Protein AF-A0A6B1ES38-F1 (afdb_monomer_lite)

Secondary structure (DSSP, 8-state):
--EEEE-S-HHHHHHHHHHTTPPEEEEEEE-TTSEEEEEEE-TT-PEEEEEEE-

Structure (mmCIF, N/CA/C/O backbone):
data_AF-A0A6B1ES38-F1
#
_entry.id   AF-A0A6B1ES38-F1
#
loop_
_atom_site.group_PDB
_atom_site.id
_atom_site.type_symbol
_atom_site.label_atom_id
_atom_site.label_alt_id
_atom_site.label_comp_id
_atom_site.label_asym_id
_atom_site.label_entity_id
_atom_site.label_seq_id
_atom_site.pdbx_PDB_ins_code
_atom_site.Cartn_x
_atom_site.Cartn_y
_atom_site.Cartn_z
_atom_site.occupancy
_atom_site.B_iso_or_equiv
_atom_site.auth_seq_id
_atom_site.auth_comp_id
_atom_site.auth_asym_id
_atom_site.auth_atom_id
_atom_site.pdbx_PDB_model_num
ATOM 1 N N . MET A 1 1 ? -12.340 -9.518 -5.603 1.00 49.66 1 MET A N 1
ATOM 2 C CA . MET A 1 1 ? -12.292 -8.449 -6.628 1.00 49.66 1 MET A CA 1
ATOM 3 C C . MET A 1 1 ? -11.362 -7.362 -6.111 1.00 49.66 1 MET A C 1
ATOM 5 O O . MET A 1 1 ? -11.480 -7.041 -4.937 1.00 49.66 1 MET A O 1
ATOM 9 N N . LYS A 1 2 ? -10.419 -6.871 -6.926 1.00 50.75 2 LYS A N 1
ATOM 10 C CA . LYS A 1 2 ? -9.492 -5.781 -6.567 1.00 50.75 2 LYS A CA 1
ATOM 11 C C . LYS A 1 2 ? -9.905 -4.519 -7.334 1.00 50.75 2 LYS A C 1
ATOM 13 O O . LYS A 1 2 ? -10.123 -4.610 -8.541 1.00 50.75 2 LYS A O 1
ATOM 18 N N . SER A 1 3 ? -10.006 -3.383 -6.651 1.00 55.22 3 SER A N 1
ATOM 19 C CA . SER A 1 3 ? -10.308 -2.077 -7.255 1.00 55.22 3 SER A CA 1
ATOM 20 C C . SER A 1 3 ? -9.059 -1.199 -7.201 1.00 55.22 3 SER A C 1
ATOM 22 O O . SER A 1 3 ? -8.442 -1.092 -6.143 1.00 55.22 3 SER A O 1
ATOM 24 N N . GLN A 1 4 ? -8.673 -0.602 -8.333 1.00 58.34 4 GLN A N 1
ATOM 25 C CA . GLN A 1 4 ? -7.482 0.250 -8.445 1.00 58.34 4 GLN A CA 1
ATOM 26 C C . GLN A 1 4 ? -7.879 1.730 -8.468 1.00 58.34 4 GLN A C 1
ATOM 28 O O . GLN A 1 4 ? -8.729 2.130 -9.266 1.00 58.34 4 GLN A O 1
ATOM 33 N N . ILE A 1 5 ? -7.256 2.543 -7.611 1.00 67.00 5 ILE A N 1
ATOM 34 C CA . ILE A 1 5 ? -7.478 3.994 -7.536 1.00 67.00 5 ILE A CA 1
ATOM 35 C C . ILE A 1 5 ? -6.169 4.703 -7.906 1.00 67.00 5 ILE A C 1
ATOM 37 O O . ILE A 1 5 ? -5.168 4.573 -7.203 1.00 67.00 5 ILE A O 1
ATOM 41 N N . HIS A 1 6 ? -6.172 5.456 -9.013 1.00 59.59 6 HIS A N 1
ATOM 42 C CA . HIS A 1 6 ? -5.006 6.219 -9.472 1.00 59.59 6 HIS A CA 1
ATOM 43 C C . HIS A 1 6 ? -4.874 7.551 -8.725 1.00 59.59 6 HIS A C 1
ATOM 45 O O . HIS A 1 6 ? -5.79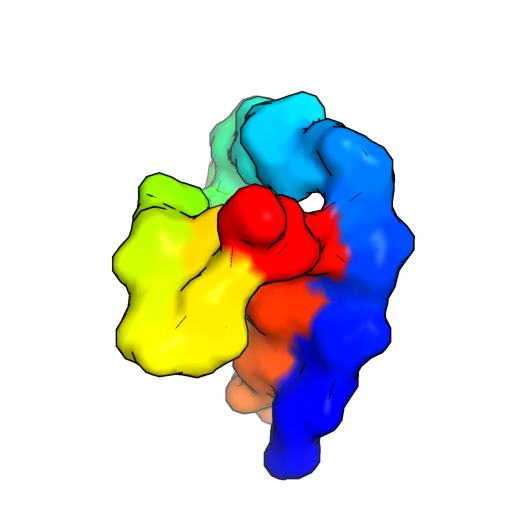4 8.369 -8.738 1.00 59.59 6 HIS A O 1
ATOM 51 N N . PHE A 1 7 ? -3.701 7.798 -8.133 1.00 70.62 7 PHE A N 1
ATOM 52 C CA . PHE A 1 7 ? -3.402 9.027 -7.394 1.00 70.62 7 PHE A CA 1
ATOM 53 C C . PHE A 1 7 ? -1.993 9.545 -7.715 1.00 70.62 7 PHE A C 1
ATOM 55 O O . PHE A 1 7 ? -1.052 8.763 -7.832 1.00 70.62 7 PHE A O 1
ATOM 62 N N . GLN A 1 8 ? -1.823 10.867 -7.841 1.00 62.62 8 GLN A N 1
ATOM 63 C CA . GLN A 1 8 ? -0.532 11.462 -8.228 1.00 62.62 8 GLN A CA 1
ATOM 64 C C . GLN A 1 8 ? 0.547 11.344 -7.140 1.00 62.62 8 GLN A C 1
ATOM 66 O O . GLN A 1 8 ? 1.733 11.301 -7.459 1.00 62.62 8 GLN A O 1
ATOM 71 N N . CYS A 1 9 ? 0.156 11.276 -5.863 1.00 71.06 9 CYS A N 1
ATOM 72 C CA . CYS A 1 9 ? 1.094 11.187 -4.745 1.00 71.06 9 CYS A CA 1
ATOM 73 C C . CYS A 1 9 ? 0.587 10.212 -3.664 1.00 71.06 9 CYS A C 1
ATOM 75 O O . CYS A 1 9 ? -0.035 10.642 -2.690 1.00 71.06 9 CYS A O 1
ATOM 77 N N . PRO A 1 10 ? 0.819 8.895 -3.822 1.00 73.06 10 PRO A N 1
ATOM 78 C CA . PRO A 1 10 ? 0.347 7.889 -2.865 1.00 73.06 10 PRO A CA 1
ATOM 79 C C . PRO A 1 10 ? 0.956 8.053 -1.463 1.00 73.06 10 PRO A C 1
ATOM 81 O O . PRO A 1 10 ? 0.346 7.651 -0.481 1.00 73.06 10 PRO A O 1
ATOM 84 N N . SER A 1 11 ? 2.118 8.698 -1.338 1.00 75.06 11 SER A N 1
ATOM 85 C CA . SER A 1 11 ? 2.751 8.980 -0.045 1.00 75.06 11 SER A CA 1
ATOM 86 C C . SER A 1 11 ? 1.992 10.000 0.811 1.00 75.06 11 SER A C 1
ATOM 88 O O . SER A 1 11 ? 1.993 9.868 2.030 1.00 75.06 11 SER A O 1
ATOM 90 N N . VAL A 1 12 ? 1.324 10.990 0.205 1.00 82.00 12 VAL A N 1
ATOM 91 C CA . VAL A 1 12 ? 0.492 11.958 0.950 1.00 82.00 12 VAL A CA 1
ATOM 92 C C . VAL A 1 12 ? -0.722 11.250 1.539 1.00 82.00 12 VAL A C 1
ATOM 94 O O . VAL A 1 12 ? -1.019 11.401 2.719 1.00 82.00 12 VAL A O 1
ATOM 97 N N . LEU A 1 13 ? -1.372 10.415 0.728 1.00 80.38 13 LEU A N 1
ATOM 98 C CA . LEU A 1 13 ? -2.543 9.651 1.138 1.00 80.38 13 LEU A CA 1
ATOM 99 C C . LEU A 1 13 ? -2.199 8.639 2.247 1.00 80.38 13 LEU A C 1
ATOM 101 O O . LEU A 1 13 ? -2.940 8.506 3.218 1.00 80.38 13 LEU A O 1
ATOM 105 N N . LEU A 1 14 ? -1.036 7.986 2.145 1.00 80.81 14 LEU A N 1
ATOM 106 C CA . LEU A 1 14 ? -0.499 7.130 3.202 1.00 80.81 14 LEU A CA 1
ATOM 107 C C . LEU A 1 14 ? -0.347 7.894 4.527 1.00 80.81 14 LEU A C 1
ATOM 109 O O . LEU A 1 14 ? -0.779 7.400 5.565 1.00 80.81 14 LEU A O 1
ATOM 113 N N . ALA A 1 15 ? 0.255 9.088 4.493 1.00 83.25 15 ALA A N 1
ATOM 114 C CA . ALA A 1 15 ? 0.501 9.891 5.689 1.00 83.25 15 ALA A CA 1
ATOM 115 C C . ALA A 1 15 ? -0.804 10.336 6.367 1.00 83.25 15 ALA A C 1
ATOM 117 O O . ALA A 1 15 ? -0.902 10.288 7.594 1.00 83.25 15 ALA A O 1
ATOM 118 N N . GLU A 1 16 ? -1.823 10.708 5.586 1.00 83.31 16 GLU A N 1
ATOM 119 C CA . GLU A 1 16 ? -3.145 11.013 6.138 1.00 83.31 16 GLU A CA 1
ATOM 120 C C . GLU A 1 16 ? -3.749 9.778 6.810 1.00 83.31 16 GLU A C 1
ATOM 122 O O . GLU A 1 16 ? -4.114 9.830 7.985 1.00 83.31 16 GLU A O 1
ATOM 127 N N . TYR A 1 17 ? -3.773 8.631 6.127 1.00 82.31 17 TYR A N 1
ATOM 128 C CA . TYR A 1 17 ? -4.339 7.407 6.696 1.00 82.31 17 TYR A CA 1
ATOM 129 C C . TYR A 1 17 ? -3.592 6.915 7.946 1.00 82.31 17 TYR A C 1
ATOM 131 O O . TYR A 1 17 ? -4.230 6.478 8.905 1.00 82.31 17 TYR A O 1
ATOM 139 N N . GLN A 1 18 ? -2.266 7.065 7.992 1.00 84.44 18 GLN A N 1
ATOM 140 C CA . GLN A 1 18 ? -1.468 6.811 9.195 1.00 84.44 18 GLN A CA 1
ATOM 141 C C . GLN A 1 18 ? -1.849 7.753 10.343 1.00 84.44 18 GLN A C 1
ATOM 143 O O . GLN A 1 18 ? -1.994 7.303 11.478 1.00 84.44 18 GLN A O 1
ATOM 148 N N . SER A 1 19 ? -2.066 9.042 10.060 1.00 85.31 19 SER A N 1
ATOM 149 C CA . SER A 1 19 ? -2.510 10.014 11.068 1.00 85.31 19 SER A CA 1
ATOM 150 C C . SER A 1 19 ? -3.913 9.713 11.605 1.00 85.31 19 SER A C 1
ATOM 152 O O . SER A 1 19 ? -4.229 10.094 12.731 1.00 85.31 19 SER A O 1
ATOM 154 N N . HIS A 1 20 ? -4.747 9.034 10.818 1.00 84.69 20 HIS A N 1
ATOM 155 C CA . HIS A 1 20 ? -6.066 8.556 11.228 1.00 84.69 20 HIS A CA 1
ATOM 156 C C . HIS A 1 20 ? -6.026 7.213 11.979 1.00 84.69 20 HIS A C 1
ATOM 158 O O . HIS A 1 20 ? -7.070 6.743 12.427 1.00 84.69 20 HIS A O 1
ATOM 164 N N . GLY A 1 21 ? -4.844 6.607 12.153 1.00 81.12 21 GLY A N 1
ATOM 165 C CA . GLY A 1 21 ? -4.676 5.348 12.881 1.00 81.12 21 GLY A CA 1
ATOM 166 C C . GLY A 1 21 ? -5.204 4.123 12.133 1.00 81.12 21 GLY A C 1
ATOM 167 O O . GLY A 1 21 ? -5.563 3.135 12.769 1.00 81.12 21 GLY A O 1
ATOM 168 N N . LEU A 1 22 ? -5.288 4.186 10.801 1.00 82.56 22 LEU A N 1
ATOM 169 C CA . LEU A 1 22 ? -5.700 3.047 9.983 1.00 82.56 22 LEU A CA 1
ATOM 170 C C . LEU A 1 22 ? -4.591 1.991 9.924 1.00 82.56 22 LEU A C 1
ATOM 172 O O . LEU A 1 22 ? -3.417 2.313 9.727 1.00 82.56 22 LEU A O 1
ATOM 176 N N . GLU A 1 23 ? -4.977 0.723 10.060 1.00 81.88 23 GLU A N 1
ATOM 177 C CA . GLU A 1 23 ? -4.078 -0.405 9.830 1.00 81.88 23 GLU A CA 1
ATO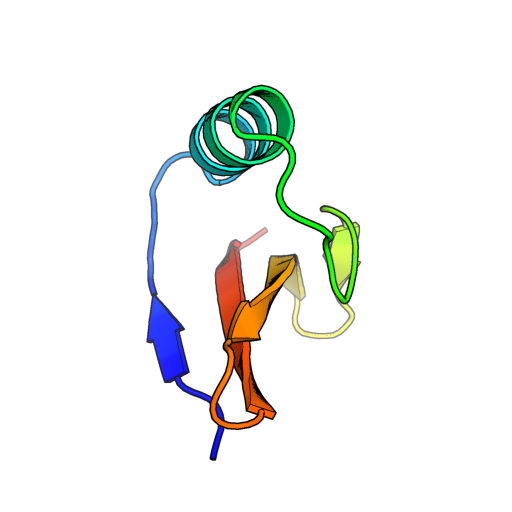M 178 C C . GLU A 1 23 ? -3.942 -0.691 8.334 1.00 81.88 23 GLU A C 1
ATOM 180 O O . GLU A 1 23 ? -4.925 -0.812 7.599 1.00 81.88 23 GLU A O 1
ATOM 185 N N . PHE A 1 24 ? -2.695 -0.820 7.894 1.00 85.81 24 PHE A N 1
ATOM 186 C CA . PHE A 1 24 ? -2.366 -1.162 6.518 1.00 85.81 24 PHE A CA 1
ATOM 187 C C . PHE A 1 24 ? -2.312 -2.673 6.365 1.00 85.81 24 PHE A C 1
ATOM 189 O O . PHE A 1 24 ? -1.729 -3.364 7.200 1.00 85.81 24 PHE A O 1
ATOM 196 N N . HIS A 1 25 ? -2.901 -3.177 5.281 1.00 86.56 25 HIS A N 1
ATOM 197 C CA . HIS A 1 25 ? -2.751 -4.580 4.920 1.00 86.56 25 HIS A CA 1
ATOM 198 C C . HIS A 1 25 ? -1.331 -4.840 4.418 1.00 86.56 25 HIS A C 1
ATOM 200 O O . HIS A 1 25 ? -0.674 -5.757 4.902 1.00 86.56 25 HIS A O 1
ATOM 206 N N . GLU A 1 26 ? -0.849 -3.963 3.532 1.00 88.44 26 GLU A N 1
ATOM 207 C CA . GLU A 1 26 ? 0.550 -3.886 3.125 1.00 88.44 26 GLU A CA 1
ATOM 208 C C . GLU A 1 26 ? 1.026 -2.422 3.116 1.00 88.44 26 GLU A C 1
ATOM 210 O O . GLU A 1 26 ? 0.290 -1.531 2.668 1.00 88.44 26 GLU A O 1
ATOM 215 N N . PRO A 1 27 ? 2.240 -2.141 3.626 1.00 87.88 27 PRO A N 1
ATOM 216 C CA . PRO A 1 27 ? 2.804 -0.795 3.635 1.00 87.88 27 PRO A CA 1
ATOM 217 C C . PRO A 1 27 ? 3.176 -0.324 2.219 1.00 87.88 27 PRO A C 1
ATOM 219 O O . PRO A 1 27 ? 3.265 -1.116 1.288 1.00 87.88 27 PRO A O 1
ATOM 222 N N . LEU A 1 28 ? 3.447 0.979 2.062 1.00 87.81 28 LEU A N 1
ATOM 223 C CA . LEU A 1 28 ? 3.895 1.546 0.785 1.00 87.81 28 LEU A CA 1
ATOM 224 C C . LEU A 1 28 ? 5.223 0.926 0.330 1.00 87.81 28 LEU A C 1
ATOM 226 O O . LEU A 1 28 ? 6.263 1.196 0.935 1.00 87.81 28 LEU A O 1
ATOM 230 N N . ALA A 1 29 ? 5.191 0.174 -0.767 1.00 90.19 29 ALA A N 1
ATOM 231 C CA . ALA A 1 29 ? 6.349 -0.494 -1.350 1.00 90.19 29 ALA A CA 1
ATOM 232 C C . ALA A 1 29 ? 6.325 -0.446 -2.885 1.00 90.19 29 ALA A C 1
ATOM 234 O O . ALA A 1 29 ? 5.299 -0.149 -3.504 1.00 90.19 29 ALA A O 1
ATOM 235 N N . ASP A 1 30 ? 7.480 -0.715 -3.491 1.00 91.12 30 ASP A N 1
ATOM 236 C CA . ASP A 1 30 ? 7.574 -0.982 -4.923 1.00 91.12 30 ASP A CA 1
ATOM 237 C C . ASP A 1 30 ? 7.203 -2.458 -5.141 1.00 91.12 30 ASP A C 1
ATOM 239 O O . ASP A 1 30 ? 7.742 -3.346 -4.482 1.00 91.12 30 ASP A O 1
ATOM 243 N N . THR A 1 31 ? 6.237 -2.703 -6.017 1.00 86.44 31 THR A N 1
ATOM 244 C CA . THR A 1 31 ? 5.625 -4.018 -6.260 1.00 86.44 31 THR A CA 1
ATOM 245 C C . THR A 1 31 ? 6.184 -4.648 -7.534 1.00 86.44 31 THR A C 1
ATOM 247 O O . THR A 1 31 ? 6.617 -3.935 -8.445 1.00 86.44 31 THR A O 1
ATOM 250 N N . ASP A 1 32 ? 6.121 -5.978 -7.641 1.00 87.31 32 ASP A N 1
ATOM 251 C CA . ASP A 1 32 ? 6.543 -6.717 -8.843 1.00 87.31 32 ASP A CA 1
ATOM 252 C C . ASP A 1 32 ? 5.739 -6.341 -10.105 1.00 87.31 32 ASP A C 1
ATOM 254 O O . ASP A 1 32 ? 6.208 -6.529 -11.226 1.00 87.31 32 ASP A O 1
ATOM 258 N N . ASP A 1 33 ? 4.560 -5.737 -9.932 1.00 83.94 33 ASP A N 1
ATOM 259 C CA . ASP A 1 33 ? 3.721 -5.201 -11.010 1.00 83.94 33 ASP A CA 1
ATOM 260 C C . ASP A 1 33 ? 4.195 -3.827 -11.535 1.00 83.94 33 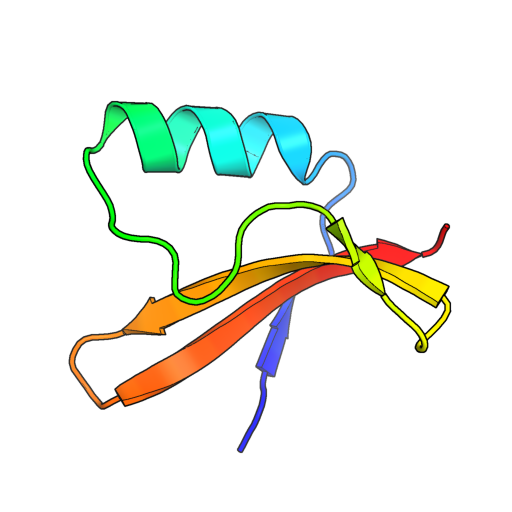ASP A C 1
ATOM 262 O O . ASP A 1 33 ? 3.543 -3.217 -12.385 1.00 83.94 33 ASP A O 1
ATOM 266 N N . GLY A 1 34 ? 5.323 -3.305 -11.039 1.00 87.56 34 GLY A N 1
ATOM 267 C CA . GLY A 1 34 ? 5.880 -2.021 -11.469 1.00 87.56 34 GLY A CA 1
ATOM 268 C C 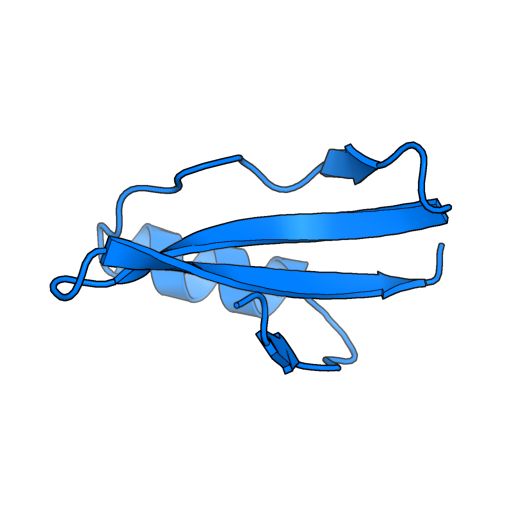. GLY A 1 34 ? 5.136 -0.807 -10.907 1.00 87.56 34 GLY A C 1
ATOM 269 O O . GLY A 1 34 ? 5.151 0.270 -11.509 1.00 87.56 34 GLY A O 1
ATOM 270 N N . LEU A 1 35 ? 4.466 -0.968 -9.764 1.00 88.38 35 LEU A N 1
ATOM 271 C CA . LEU A 1 35 ? 3.752 0.102 -9.067 1.00 88.38 35 LEU A CA 1
ATOM 272 C C . LEU A 1 35 ? 4.438 0.433 -7.746 1.00 88.38 35 LEU A C 1
ATOM 274 O O . LEU A 1 35 ? 4.901 -0.466 -7.049 1.00 88.38 35 LEU A O 1
ATOM 278 N N . ARG A 1 36 ? 4.397 1.703 -7.344 1.00 89.00 36 ARG A N 1
ATOM 279 C CA . ARG A 1 36 ? 4.621 2.106 -5.953 1.00 89.00 36 ARG A CA 1
ATOM 280 C C . ARG A 1 36 ? 3.274 2.266 -5.263 1.00 89.00 36 ARG A C 1
ATOM 282 O O . ARG A 1 36 ? 2.567 3.241 -5.542 1.00 89.00 36 ARG A O 1
ATOM 289 N N . ALA A 1 37 ? 2.914 1.307 -4.414 1.00 89.38 37 ALA A N 1
ATOM 290 C CA . ALA A 1 37 ? 1.562 1.159 -3.883 1.00 89.38 37 ALA A CA 1
ATOM 291 C C . ALA A 1 37 ? 1.525 0.717 -2.412 1.00 89.38 37 ALA A C 1
ATOM 293 O O . ALA A 1 37 ? 2.488 0.146 -1.910 1.00 89.38 37 ALA A O 1
ATOM 294 N N . PHE A 1 38 ? 0.411 0.999 -1.735 1.00 89.75 38 PHE A N 1
ATOM 295 C CA . PHE A 1 38 ? 0.054 0.460 -0.420 1.00 89.75 38 PHE A CA 1
ATOM 296 C C . PHE A 1 38 ? -1.350 -0.150 -0.467 1.00 89.75 38 PHE A C 1
ATOM 298 O O . PHE A 1 38 ? -2.167 0.223 -1.319 1.00 89.75 38 PHE A O 1
ATOM 305 N N . GLU A 1 39 ? -1.649 -1.051 0.468 1.00 91.69 39 GLU A N 1
ATOM 306 C CA . GLU A 1 39 ? -2.939 -1.737 0.528 1.00 91.69 39 GLU A CA 1
ATOM 307 C C . GLU A 1 39 ? -3.675 -1.484 1.849 1.00 91.69 39 GLU A C 1
ATOM 309 O O . GLU A 1 39 ? -3.097 -1.532 2.937 1.00 91.69 39 GLU A O 1
ATOM 314 N N . LEU A 1 40 ? -4.984 -1.250 1.748 1.00 89.12 40 LEU A N 1
ATOM 315 C CA . LEU A 1 40 ? -5.908 -1.160 2.879 1.00 89.12 40 LEU A CA 1
ATOM 316 C C . LEU A 1 40 ? -6.941 -2.275 2.791 1.00 89.12 40 LEU A C 1
ATOM 318 O O . LEU A 1 40 ? -7.393 -2.619 1.698 1.00 89.12 40 LEU A O 1
ATOM 322 N N . LYS A 1 41 ? -7.353 -2.798 3.945 1.00 88.50 41 LYS A N 1
ATOM 323 C 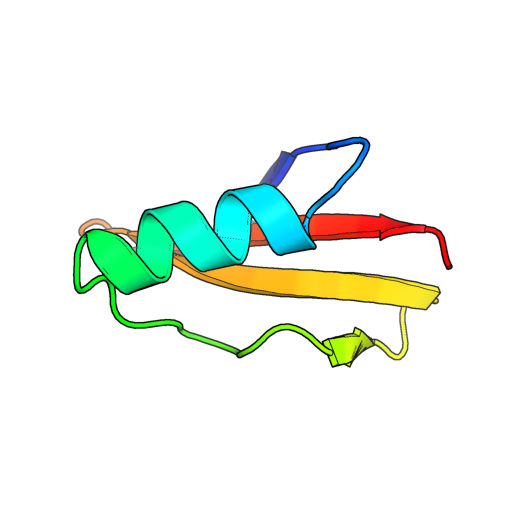CA . LYS A 1 41 ? -8.485 -3.717 4.038 1.00 88.50 41 LYS A CA 1
ATOM 324 C C . LYS A 1 41 ? -9.674 -2.991 4.650 1.00 88.50 41 LYS A C 1
ATOM 326 O O . LYS A 1 41 ? -9.565 -2.447 5.745 1.00 88.50 41 LYS A O 1
ATOM 331 N N . ASP A 1 42 ? -10.788 -2.966 3.934 1.00 83.00 42 ASP A N 1
ATOM 332 C CA . ASP A 1 42 ? -12.025 -2.388 4.450 1.00 83.00 42 ASP A CA 1
ATOM 333 C C . ASP A 1 42 ? -12.751 -3.369 5.404 1.00 83.00 42 ASP A C 1
ATOM 335 O O . ASP A 1 42 ? -12.357 -4.531 5.548 1.00 83.00 42 ASP A O 1
ATOM 339 N N . HIS A 1 43 ? -13.811 -2.905 6.072 1.00 84.06 43 HIS A N 1
ATOM 340 C CA . HIS A 1 43 ? -14.581 -3.699 7.036 1.00 84.06 43 HIS A CA 1
ATOM 341 C C . HIS A 1 43 ? -15.319 -4.891 6.398 1.00 84.06 43 HIS A C 1
ATOM 343 O O . HIS A 1 43 ? -15.471 -5.929 7.040 1.00 84.06 43 HIS A O 1
ATOM 349 N N . ASP A 1 44 ? -15.713 -4.777 5.130 1.00 84.31 44 ASP A N 1
ATOM 350 C CA . ASP A 1 44 ? -16.299 -5.855 4.328 1.00 84.31 44 ASP A CA 1
ATOM 351 C C . ASP A 1 44 ? -15.242 -6.853 3.810 1.00 84.31 44 ASP A C 1
ATOM 353 O O . ASP A 1 44 ? -15.566 -7.900 3.242 1.00 84.31 44 ASP A O 1
ATOM 357 N N . GLY A 1 45 ? -13.958 -6.570 4.048 1.00 84.69 45 GLY A N 1
ATOM 358 C CA . GLY A 1 45 ? -12.837 -7.446 3.738 1.00 84.69 45 GLY A CA 1
ATOM 359 C C . GLY A 1 45 ? -12.270 -7.296 2.328 1.00 84.69 45 GLY A C 1
ATOM 360 O O . GLY A 1 45 ? -11.443 -8.127 1.934 1.00 84.69 45 GLY A O 1
ATOM 361 N N . TYR A 1 46 ? -12.656 -6.260 1.580 1.00 85.62 46 TYR A N 1
ATOM 362 C CA . TYR A 1 46 ? -12.035 -5.931 0.302 1.00 85.62 46 TYR A CA 1
ATOM 363 C C . TYR A 1 46 ? -10.664 -5.296 0.511 1.00 85.62 46 TYR A C 1
ATOM 365 O O . TYR A 1 46 ? -10.451 -4.498 1.422 1.00 85.62 46 TYR A O 1
ATOM 373 N N . VAL A 1 47 ? -9.734 -5.645 -0.379 1.00 87.62 47 VAL A N 1
ATOM 374 C CA . VAL A 1 47 ? -8.401 -5.044 -0.431 1.00 87.62 47 VAL A CA 1
ATOM 375 C C . VAL A 1 47 ? -8.403 -3.940 -1.481 1.00 87.62 47 VAL A C 1
ATOM 377 O O . VAL A 1 47 ? -8.637 -4.190 -2.670 1.00 87.62 47 VAL A O 1
ATOM 380 N N . LEU A 1 48 ? -8.162 -2.716 -1.023 1.00 86.94 48 LEU A N 1
ATOM 381 C CA . LEU A 1 48 ? -8.024 -1.520 -1.840 1.00 86.94 48 LEU A CA 1
ATOM 382 C C . LEU A 1 48 ? -6.539 -1.238 -2.043 1.00 86.94 48 LEU A C 1
ATOM 384 O O . LEU A 1 48 ? -5.807 -1.050 -1.073 1.00 86.94 48 LEU A O 1
ATOM 388 N N . CYS A 1 49 ? -6.111 -1.199 -3.303 1.00 86.50 49 CYS A N 1
ATOM 389 C CA . CYS A 1 49 ? -4.725 -0.937 -3.667 1.00 86.50 49 CYS A CA 1
ATOM 390 C C . CYS A 1 49 ? -4.602 0.499 -4.187 1.00 86.50 49 CYS A C 1
ATOM 392 O O . CYS A 1 49 ? -5.253 0.880 -5.169 1.00 86.50 49 CYS A O 1
ATOM 394 N N . PHE A 1 50 ? -3.779 1.294 -3.510 1.00 85.00 50 PHE A N 1
ATOM 395 C CA . PHE A 1 50 ? -3.528 2.692 -3.838 1.00 85.00 50 PHE A CA 1
ATOM 396 C C . PHE A 1 50 ? -2.088 2.838 -4.288 1.00 85.00 50 PHE A C 1
ATOM 398 O O . PHE A 1 50 ? -1.165 2.655 -3.498 1.00 85.00 50 PHE A O 1
ATOM 405 N N . GLY A 1 51 ? -1.881 3.203 -5.548 1.00 86.62 51 GLY A N 1
ATOM 406 C CA . GLY A 1 51 ? -0.537 3.298 -6.088 1.00 86.62 51 GLY A CA 1
ATOM 407 C C . GLY A 1 51 ? -0.441 4.110 -7.360 1.00 86.62 51 GLY A C 1
ATOM 408 O O . GLY A 1 51 ? -1.439 4.524 -7.954 1.00 86.62 51 GLY A O 1
ATOM 409 N N . LYS A 1 52 ? 0.804 4.333 -7.768 1.00 84.44 52 LYS A N 1
ATOM 410 C CA . LYS A 1 52 ? 1.156 4.924 -9.057 1.00 84.44 52 LYS A CA 1
ATOM 411 C C . LYS A 1 52 ? 2.120 3.998 -9.803 1.00 84.44 52 LYS A C 1
ATOM 413 O O . LYS A 1 52 ? 2.872 3.284 -9.136 1.00 84.44 52 LYS A O 1
ATOM 418 N N . PRO A 1 53 ? 2.171 4.053 -11.142 1.00 86.50 53 PRO A N 1
ATOM 419 C CA . PRO A 1 53 ? 3.280 3.479 -11.895 1.00 86.50 53 PRO A CA 1
ATOM 420 C C . PRO A 1 53 ? 4.625 4.009 -11.384 1.00 86.50 53 PRO A C 1
ATOM 422 O O . PRO A 1 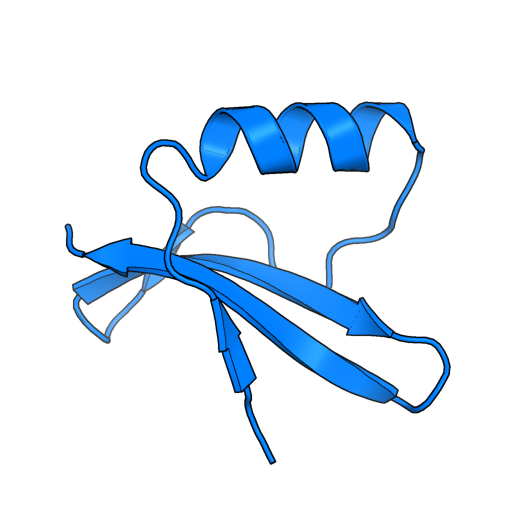53 ? 4.718 5.175 -10.961 1.00 86.50 53 PRO A O 1
ATOM 425 N N . LEU A 1 54 ? 5.640 3.144 -11.381 1.00 79.94 54 LEU A N 1
ATOM 426 C CA . LEU A 1 54 ? 7.021 3.548 -11.118 1.00 79.94 54 LEU A CA 1
ATOM 427 C C . LEU A 1 54 ? 7.482 4.603 -12.125 1.00 79.94 54 LEU A C 1
ATOM 429 O O . LEU A 1 54 ? 7.303 4.393 -13.345 1.00 79.94 54 LEU A O 1
#

Radius of gyration: 10.6 Å; chains: 1; bounding box: 24×20×25 Å

pLDDT: mean 81.1, std 10.28, range [49.66, 91.69]

Foldseek 3Di:
DEDEDEDPCQPVVLVVCVVVVADWPADQDQDPVQWRWTWHADPVGYIYIYTDHD

Sequence (54 aa):
MKSQIHFQCPSVLLAEYQSHGLEFHEPLADTDDGLRAFELKDHDGYVLCFGKPL